Protein AF-F6H8H5-F1 (afdb_monomer_lite)

Organism: Vitis vinifera (NCBI:txid29760)

InterPro domains:
  IPR023753 FAD/NAD(P)-binding domain [PF07992] (7-95)
  IPR036188 FAD/NAD(P)-binding domain superfamily [G3DSA:3.50.50.60] (1-98)
  IPR036188 FAD/NAD(P)-binding domain superfamily [SSF51905] (6-89)
  IPR050097 Ferredoxin--NADP reductase type 2 [PTHR48105] (1-101)

Secondary structure (DSSP, 8-state):
-BTTBPTTGGGGG-SEES-STT-TT-EEHHHHHHHHHHHHHHTT-------EEEEE-SSSSEEEEESS-EEEES---------------TT-SSSSSS--------

Structure (mmCIF, N/CA/C/O backbone):
data_AF-F6H8H5-F1
#
_entry.id   AF-F6H8H5-F1
#
loop_
_atom_site.group_PDB
_atom_site.id
_atom_site.type_symbol
_atom_site.label_atom_id
_atom_site.label_alt_id
_atom_site.label_comp_id
_atom_site.label_asym_id
_atom_site.label_entity_id
_atom_site.label_seq_id
_atom_site.pdbx_PDB_ins_code
_atom_site.Cartn_x
_atom_site.Cartn_y
_atom_site.Cartn_z
_atom_site.occupancy
_atom_site.B_iso_or_equiv
_atom_site.auth_seq_id
_atom_site.auth_comp_id
_atom_site.auth_asym_id
_atom_site.auth_atom_id
_atom_site.pdbx_PDB_model_num
ATOM 1 N N . MET A 1 1 ? 7.122 9.313 5.082 1.00 57.31 1 MET A N 1
ATOM 2 C CA . MET A 1 1 ? 7.345 8.049 4.344 1.00 57.31 1 MET A CA 1
ATOM 3 C C . MET A 1 1 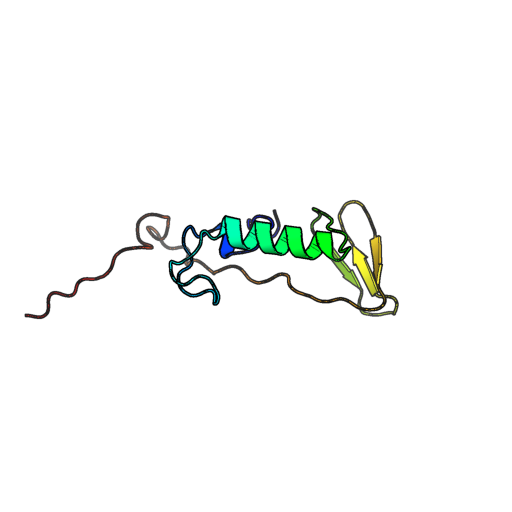? 7.093 6.916 5.320 1.00 57.31 1 MET A C 1
ATOM 5 O O . MET A 1 1 ? 7.453 7.075 6.480 1.00 57.31 1 MET A O 1
ATOM 9 N N . ALA A 1 2 ? 6.454 5.828 4.898 1.00 63.97 2 ALA A N 1
ATOM 10 C CA . ALA A 1 2 ? 6.252 4.667 5.764 1.00 63.97 2 ALA A CA 1
ATOM 11 C C . ALA A 1 2 ? 7.415 3.694 5.535 1.00 63.97 2 ALA A C 1
ATOM 13 O O . ALA A 1 2 ? 7.623 3.259 4.405 1.00 63.97 2 ALA A O 1
ATOM 14 N N . ASN A 1 3 ? 8.192 3.391 6.580 1.00 70.69 3 ASN A N 1
ATOM 15 C CA . ASN A 1 3 ? 9.402 2.558 6.493 1.00 70.69 3 ASN A CA 1
ATOM 16 C C . ASN A 1 3 ? 10.397 3.010 5.399 1.00 70.69 3 ASN A C 1
ATOM 18 O O . ASN A 1 3 ? 10.926 2.174 4.672 1.00 70.69 3 ASN A O 1
ATOM 22 N N . ASP A 1 4 ? 10.595 4.324 5.238 1.00 76.06 4 ASP A N 1
ATOM 23 C CA . ASP A 1 4 ? 11.467 4.930 4.210 1.00 76.06 4 ASP A CA 1
ATOM 24 C C . ASP A 1 4 ? 11.103 4.592 2.748 1.00 76.06 4 ASP A C 1
ATOM 26 O O . ASP A 1 4 ? 11.880 4.841 1.828 1.00 76.06 4 ASP A O 1
ATOM 30 N N . ILE A 1 5 ? 9.892 4.075 2.509 1.00 80.31 5 ILE A N 1
ATOM 31 C CA . ILE A 1 5 ? 9.338 3.826 1.175 1.00 80.31 5 ILE A CA 1
ATOM 32 C C . ILE A 1 5 ? 8.398 4.977 0.791 1.00 80.31 5 ILE A C 1
ATOM 34 O O . ILE A 1 5 ? 7.593 5.462 1.600 1.00 80.31 5 ILE A O 1
ATOM 38 N N . ALA A 1 6 ? 8.521 5.444 -0.453 1.00 84.62 6 ALA A N 1
ATOM 39 C CA . ALA A 1 6 ? 7.645 6.468 -1.007 1.00 84.62 6 ALA A CA 1
ATOM 40 C C . ALA A 1 6 ? 6.243 5.891 -1.302 1.00 84.62 6 ALA A C 1
ATOM 42 O O . ALA A 1 6 ? 6.096 4.682 -1.510 1.00 84.62 6 ALA A O 1
ATOM 43 N N . PRO A 1 7 ? 5.189 6.727 -1.341 1.00 84.75 7 PRO A N 1
ATOM 44 C CA . PRO A 1 7 ? 3.894 6.302 -1.867 1.00 84.75 7 PRO A CA 1
ATOM 45 C C . PRO A 1 7 ? 4.066 5.675 -3.260 1.00 84.75 7 PRO A C 1
ATOM 47 O O . PRO A 1 7 ? 4.718 6.264 -4.114 1.00 84.75 7 PRO A O 1
ATOM 50 N N . GLY A 1 8 ? 3.515 4.477 -3.466 1.00 88.12 8 GLY A N 1
ATOM 51 C CA . GLY A 1 8 ? 3.794 3.642 -4.647 1.00 88.12 8 GLY A CA 1
ATOM 52 C C . GLY A 1 8 ? 4.494 2.317 -4.322 1.00 88.12 8 GLY A C 1
ATOM 53 O O . GLY A 1 8 ? 4.486 1.397 -5.136 1.00 88.12 8 GLY A O 1
ATOM 54 N N . GLY A 1 9 ? 5.021 2.168 -3.103 1.00 91.06 9 GLY A N 1
ATOM 55 C CA . GLY A 1 9 ? 5.583 0.904 -2.624 1.00 91.06 9 GLY A CA 1
ATOM 56 C C . GLY A 1 9 ? 6.996 0.645 -3.148 1.00 91.06 9 GLY A C 1
ATOM 57 O O . GLY A 1 9 ? 7.663 1.543 -3.643 1.00 91.06 9 GLY A O 1
ATOM 58 N N . GLN A 1 10 ? 7.485 -0.593 -3.037 1.00 90.81 10 GLN A N 1
ATOM 59 C CA . GLN A 1 10 ? 8.876 -0.917 -3.393 1.00 90.81 10 GLN A CA 1
ATOM 60 C C . GLN A 1 10 ? 9.239 -0.627 -4.858 1.00 90.81 10 GLN A C 1
ATOM 62 O O . GLN A 1 10 ? 10.417 -0.420 -5.149 1.00 90.81 10 GLN A O 1
ATOM 67 N N . LEU A 1 11 ? 8.259 -0.571 -5.769 1.00 90.19 11 LEU A N 1
ATOM 68 C CA . LEU A 1 11 ? 8.493 -0.205 -7.168 1.00 90.19 11 LEU A CA 1
ATOM 69 C C . LEU A 1 11 ? 9.121 1.188 -7.311 1.00 90.19 11 LEU A C 1
ATOM 71 O O . LEU A 1 11 ? 9.882 1.405 -8.242 1.00 90.19 11 LEU A O 1
ATOM 75 N N . THR A 1 12 ? 8.937 2.095 -6.346 1.00 87.69 12 THR A N 1
ATOM 76 C CA . THR A 1 12 ? 9.591 3.417 -6.363 1.00 87.69 12 THR A CA 1
ATOM 77 C C . THR A 1 12 ? 11.117 3.337 -6.224 1.00 87.69 12 THR A C 1
ATOM 79 O O . THR A 1 12 ? 11.797 4.353 -6.322 1.00 87.69 12 THR A O 1
ATOM 82 N N . THR A 1 13 ? 11.666 2.161 -5.897 1.00 85.75 13 THR A N 1
ATOM 83 C CA . THR A 1 13 ? 13.105 1.946 -5.669 1.00 85.75 13 THR A CA 1
ATOM 84 C C . THR A 1 13 ? 13.825 1.314 -6.863 1.00 85.75 13 THR A C 1
ATOM 86 O O . THR A 1 13 ? 15.042 1.135 -6.806 1.00 85.75 13 THR A O 1
ATOM 89 N N . THR A 1 14 ? 13.097 0.996 -7.938 1.00 86.62 14 THR A N 1
ATOM 90 C CA . THR A 1 14 ? 13.647 0.499 -9.206 1.00 86.62 14 THR A CA 1
ATOM 91 C C . THR A 1 14 ? 13.236 1.411 -10.361 1.00 86.62 14 THR A C 1
ATOM 93 O O . THR A 1 14 ? 12.313 2.211 -10.232 1.00 86.62 14 THR A O 1
ATOM 96 N N . SER A 1 15 ? 13.966 1.337 -11.472 1.00 87.75 15 SER A N 1
ATOM 97 C CA . SER A 1 15 ? 13.708 2.164 -12.656 1.00 87.75 15 SER A CA 1
ATOM 98 C C . SER A 1 15 ? 12.851 1.408 -13.662 1.00 87.75 15 SER A C 1
ATOM 100 O O . SER A 1 15 ? 11.735 1.837 -13.941 1.00 87.75 15 SER A O 1
ATOM 102 N N . ASP A 1 16 ? 13.314 0.243 -14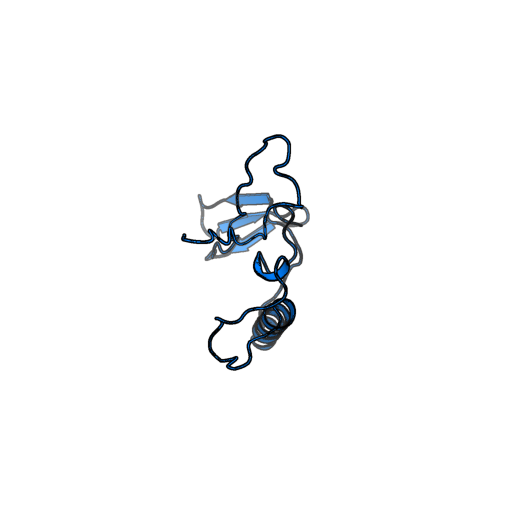.113 1.00 92.12 16 ASP A N 1
ATOM 103 C CA . ASP A 1 16 ? 12.718 -0.489 -15.234 1.00 92.12 16 ASP A CA 1
ATOM 104 C C . ASP A 1 16 ? 12.106 -1.815 -14.772 1.00 92.12 16 ASP A C 1
ATOM 106 O O . ASP A 1 16 ? 12.678 -2.527 -13.935 1.00 92.12 16 ASP A O 1
ATOM 110 N N . VAL A 1 17 ? 10.925 -2.130 -15.307 1.00 94.25 17 VAL A N 1
ATOM 111 C CA . VAL A 1 17 ? 10.177 -3.360 -15.031 1.00 94.25 17 VAL A CA 1
ATOM 112 C C . VAL A 1 17 ? 9.901 -4.083 -16.343 1.00 94.25 17 VAL A C 1
ATOM 114 O O . VAL A 1 17 ? 9.133 -3.611 -17.174 1.00 94.25 17 VAL A O 1
ATOM 117 N N . GLU A 1 18 ? 10.489 -5.267 -16.489 1.00 95.12 18 GLU A N 1
ATOM 118 C CA . GLU A 1 18 ? 10.416 -6.091 -17.710 1.00 95.12 18 GLU A CA 1
ATOM 119 C C . GLU A 1 18 ? 9.382 -7.224 -17.616 1.00 95.12 18 GLU A C 1
ATOM 121 O O . GLU A 1 18 ? 9.150 -7.968 -18.563 1.00 95.12 18 GLU A O 1
ATOM 126 N N . ASN A 1 19 ? 8.791 -7.421 -16.435 1.00 94.31 19 ASN A N 1
ATOM 127 C CA . ASN A 1 19 ? 7.975 -8.596 -16.122 1.00 94.31 19 ASN A CA 1
ATOM 128 C C . ASN A 1 19 ? 6.567 -8.256 -15.613 1.00 94.31 19 ASN A C 1
ATOM 130 O O . ASN A 1 19 ? 5.888 -9.130 -15.071 1.00 94.31 19 ASN A O 1
ATOM 134 N N . PHE A 1 20 ? 6.112 -7.013 -15.793 1.00 95.19 20 PHE A N 1
ATOM 135 C CA . PHE A 1 20 ? 4.717 -6.657 -15.555 1.00 95.19 20 PHE A CA 1
ATOM 136 C C . PHE A 1 20 ? 3.906 -6.914 -16.838 1.00 95.19 20 PHE A C 1
ATOM 138 O O . PHE A 1 20 ? 4.181 -6.295 -17.868 1.00 95.19 20 PHE A O 1
ATOM 145 N N . PRO A 1 21 ? 2.920 -7.830 -16.824 1.00 95.31 21 PRO A N 1
ATOM 146 C CA . PRO A 1 21 ? 2.199 -8.215 -18.034 1.00 95.31 21 PRO A CA 1
ATOM 147 C C . PRO A 1 21 ? 1.429 -7.032 -18.639 1.00 95.31 21 PRO A C 1
ATOM 149 O O . PRO A 1 21 ? 0.843 -6.227 -17.920 1.00 95.31 21 PRO A O 1
ATOM 152 N N . GLY A 1 22 ? 1.403 -6.956 -19.973 1.00 95.56 22 GLY A N 1
ATOM 153 C CA . GLY A 1 22 ? 0.783 -5.852 -20.721 1.00 95.56 22 GLY A CA 1
ATOM 154 C C . GLY A 1 22 ? 1.771 -4.809 -21.258 1.00 95.56 22 GLY A C 1
ATOM 155 O O . GLY A 1 22 ? 1.362 -3.950 -22.034 1.00 95.56 22 GLY A O 1
ATOM 156 N N . PHE A 1 23 ? 3.057 -4.924 -20.910 1.00 95.81 23 PHE A N 1
ATOM 157 C CA . PHE A 1 23 ? 4.137 -4.049 -21.377 1.00 95.81 23 PHE A CA 1
ATOM 158 C C . PHE A 1 23 ? 5.237 -4.880 -22.058 1.00 95.81 23 PHE A C 1
ATOM 160 O O . PHE A 1 23 ? 6.196 -5.274 -21.399 1.00 95.81 23 PHE A O 1
ATOM 167 N N . PRO A 1 24 ? 5.084 -5.224 -23.353 1.00 93.88 24 PRO A N 1
ATOM 168 C CA . PRO A 1 24 ? 6.015 -6.116 -24.053 1.00 93.88 24 PRO A CA 1
ATOM 169 C C . PRO A 1 24 ? 7.431 -5.542 -24.198 1.00 93.88 24 PRO A C 1
ATOM 171 O O . PRO A 1 24 ? 8.379 -6.316 -24.257 1.00 93.88 24 PRO A O 1
ATOM 174 N N . ASP A 1 25 ? 7.565 -4.214 -24.216 1.00 95.88 25 ASP A N 1
ATOM 175 C CA . ASP A 1 25 ? 8.848 -3.501 -24.295 1.00 95.88 25 ASP A CA 1
ATOM 176 C C . ASP A 1 25 ? 9.367 -3.064 -22.909 1.00 95.88 25 ASP A C 1
ATOM 178 O O . ASP A 1 25 ? 10.228 -2.189 -22.813 1.00 95.88 25 ASP A O 1
ATOM 182 N N . GLY A 1 26 ? 8.797 -3.619 -21.833 1.00 94.56 26 GLY A N 1
ATOM 183 C CA . GLY A 1 26 ? 9.013 -3.142 -20.471 1.00 94.56 26 GLY A CA 1
ATOM 184 C C . GLY A 1 26 ? 8.302 -1.813 -20.188 1.00 94.56 26 GLY A C 1
ATOM 185 O O . GLY A 1 26 ? 7.643 -1.217 -21.046 1.00 94.56 26 GLY A O 1
ATOM 186 N N . ILE A 1 27 ? 8.371 -1.360 -18.938 1.00 96.50 27 ILE A N 1
ATOM 187 C CA . ILE A 1 27 ? 7.780 -0.087 -18.502 1.00 96.50 27 ILE A CA 1
ATOM 188 C C . ILE A 1 27 ? 8.552 0.499 -17.317 1.00 96.50 27 ILE A C 1
ATOM 190 O O . ILE A 1 27 ? 9.101 -0.222 -16.481 1.00 96.50 27 ILE A O 1
ATOM 194 N N . ASN A 1 28 ? 8.563 1.830 -17.215 1.00 95.81 28 ASN A N 1
ATOM 195 C CA . ASN A 1 28 ? 9.119 2.508 -16.056 1.00 95.81 28 ASN A CA 1
ATOM 196 C C . ASN A 1 28 ? 8.271 2.259 -14.795 1.00 95.81 28 ASN A C 1
ATOM 198 O O . ASN A 1 28 ? 7.042 2.343 -14.804 1.00 95.81 28 ASN A O 1
ATOM 202 N N . SER A 1 29 ? 8.938 2.028 -13.671 1.00 94.19 29 SER A N 1
ATOM 203 C CA . SER A 1 29 ? 8.290 1.710 -12.395 1.00 94.19 29 SER A CA 1
ATOM 204 C C . SER A 1 29 ? 7.369 2.825 -11.899 1.00 94.19 29 SER A C 1
ATOM 206 O O . SER A 1 29 ? 6.280 2.542 -11.398 1.00 94.19 29 SER A O 1
ATOM 208 N N . ASN A 1 30 ? 7.769 4.090 -12.073 1.00 93.62 30 ASN A N 1
ATOM 209 C CA . ASN A 1 30 ? 6.937 5.232 -11.687 1.00 93.62 30 ASN A CA 1
ATOM 210 C C . ASN A 1 30 ? 5.685 5.327 -12.563 1.00 93.62 30 ASN A C 1
ATOM 212 O O . ASN A 1 30 ? 4.615 5.657 -12.065 1.00 93.62 30 ASN A O 1
ATOM 216 N N . GLU A 1 31 ? 5.785 4.953 -13.839 1.00 95.56 31 GLU A N 1
ATOM 217 C CA . GLU A 1 31 ? 4.640 4.964 -14.745 1.00 95.56 31 GLU A CA 1
ATOM 218 C C . GLU A 1 31 ? 3.586 3.919 -14.352 1.00 95.56 31 GLU A C 1
ATOM 220 O O . GLU A 1 31 ? 2.390 4.215 -14.381 1.00 95.56 31 GLU A O 1
ATOM 225 N N . ILE A 1 32 ? 4.004 2.723 -13.916 1.00 95.81 32 ILE A N 1
ATOM 226 C CA . ILE A 1 32 ? 3.073 1.734 -13.345 1.00 95.81 32 ILE A CA 1
ATOM 227 C C . ILE A 1 32 ? 2.346 2.336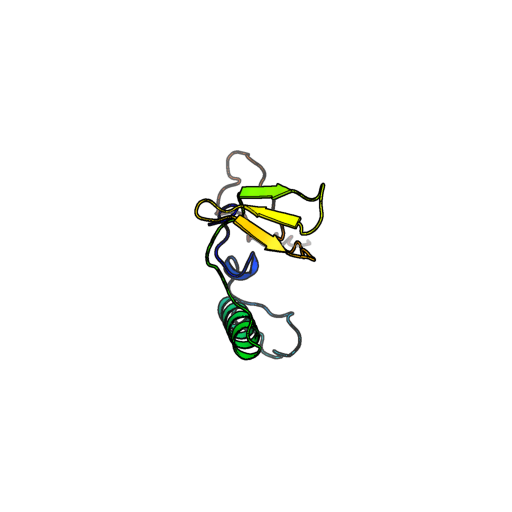 -12.133 1.00 95.81 32 ILE A C 1
ATOM 229 O O . ILE A 1 32 ? 1.119 2.260 -12.048 1.00 95.81 32 ILE A O 1
ATOM 233 N N . ILE A 1 33 ? 3.088 2.954 -11.208 1.00 95.31 33 ILE A N 1
ATOM 234 C CA . ILE A 1 33 ? 2.531 3.541 -9.979 1.00 95.31 33 ILE A CA 1
ATOM 235 C C . ILE A 1 33 ? 1.510 4.636 -10.307 1.00 95.31 33 ILE A C 1
ATOM 237 O O . ILE A 1 33 ? 0.408 4.637 -9.748 1.00 95.31 33 ILE A O 1
ATOM 241 N N . ASP A 1 34 ? 1.850 5.535 -11.228 1.00 95.62 34 ASP A N 1
ATOM 242 C CA . ASP A 1 34 ? 0.980 6.634 -11.640 1.00 95.62 34 ASP A CA 1
ATOM 243 C C . ASP A 1 34 ? -0.298 6.119 -12.309 1.00 95.62 34 ASP A C 1
ATOM 245 O O . ASP A 1 34 ? -1.395 6.588 -11.985 1.00 95.62 34 ASP A O 1
ATOM 249 N N . ARG A 1 35 ? -0.187 5.097 -13.171 1.00 97.06 35 ARG A N 1
ATOM 250 C CA . ARG A 1 35 ? -1.342 4.439 -13.805 1.00 97.06 35 ARG A CA 1
ATOM 251 C C . ARG A 1 35 ? -2.263 3.796 -12.764 1.00 97.06 35 ARG A C 1
ATOM 253 O O . ARG A 1 35 ? -3.466 4.050 -12.796 1.00 97.06 35 ARG A O 1
ATOM 260 N N . CYS A 1 36 ? -1.721 3.049 -11.798 1.00 96.88 36 CYS A N 1
ATOM 261 C CA . CYS A 1 36 ? -2.514 2.441 -10.721 1.00 96.88 36 CYS A CA 1
ATOM 262 C C . CYS A 1 36 ? -3.204 3.491 -9.834 1.00 96.88 36 CYS A C 1
ATOM 264 O O . CYS A 1 36 ? -4.371 3.330 -9.456 1.00 96.88 36 CYS A O 1
ATOM 266 N N . ARG A 1 37 ? -2.507 4.588 -9.509 1.00 96.69 37 ARG A N 1
ATOM 267 C CA . ARG A 1 37 ? -3.084 5.694 -8.732 1.00 96.69 37 ARG A CA 1
ATOM 268 C C . ARG A 1 37 ? -4.226 6.361 -9.498 1.00 96.69 37 ARG A C 1
ATOM 270 O O . ARG A 1 37 ? -5.293 6.576 -8.924 1.00 96.69 37 ARG A O 1
ATOM 277 N N . ALA A 1 38 ? -4.014 6.670 -10.776 1.00 97.75 38 ALA A N 1
ATOM 278 C CA . ALA A 1 38 ? -5.021 7.293 -11.629 1.00 97.75 38 ALA A CA 1
ATOM 279 C C . ALA A 1 38 ? -6.254 6.396 -11.808 1.00 97.75 38 ALA A C 1
ATOM 281 O O . ALA A 1 38 ? -7.382 6.881 -11.723 1.00 97.75 38 ALA A O 1
ATOM 282 N N . GLU A 1 39 ? -6.058 5.090 -11.996 1.00 98.25 39 GLU A N 1
ATOM 283 C CA . GLU A 1 39 ? -7.149 4.119 -12.087 1.00 98.25 39 GLU A CA 1
ATOM 284 C C . GLU A 1 39 ? -7.973 4.059 -10.793 1.00 98.25 39 GLU A C 1
ATOM 286 O O . GLU A 1 39 ? -9.201 4.136 -10.838 1.00 98.25 39 GLU A O 1
ATOM 291 N N . SER A 1 40 ? -7.310 4.020 -9.635 1.00 97.88 40 SER A N 1
ATOM 292 C CA . SER A 1 40 ? -7.989 4.003 -8.330 1.00 97.88 40 SER A CA 1
ATOM 293 C C . SER A 1 40 ? -8.867 5.246 -8.136 1.00 97.88 40 SER A C 1
ATOM 295 O O . SER A 1 40 ? -10.032 5.139 -7.745 1.00 97.88 40 SER A O 1
ATOM 297 N N . LEU A 1 41 ? -8.331 6.428 -8.467 1.00 97.81 41 LEU A N 1
ATOM 298 C CA . LEU A 1 41 ? -9.065 7.696 -8.411 1.00 97.81 41 LEU A CA 1
ATOM 299 C C . LEU A 1 41 ? -10.244 7.720 -9.393 1.00 97.81 41 LEU A C 1
ATOM 301 O O . LEU A 1 41 ? -11.328 8.181 -9.039 1.00 97.81 41 LEU A O 1
ATOM 305 N N . ARG A 1 42 ? -10.065 7.186 -10.609 1.00 98.25 42 ARG A N 1
ATOM 306 C CA . ARG A 1 42 ? -11.119 7.111 -11.634 1.00 98.25 42 ARG A CA 1
ATOM 307 C C . ARG A 1 42 ? -12.342 6.325 -11.158 1.00 98.25 42 ARG A C 1
ATOM 309 O O . ARG A 1 42 ? -13.457 6.672 -11.539 1.00 98.25 42 ARG A O 1
ATOM 316 N N . PHE A 1 43 ? -12.147 5.298 -10.335 1.00 98.31 43 PHE A N 1
ATOM 317 C CA . 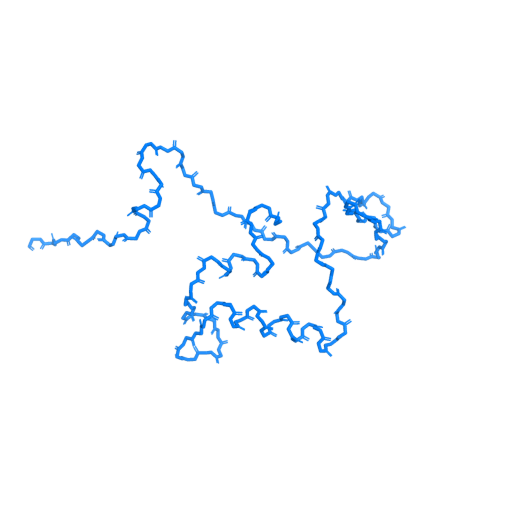PHE A 1 43 ? -13.234 4.502 -9.756 1.00 98.31 43 PHE A CA 1
ATOM 318 C C . PHE A 1 43 ? -13.732 5.020 -8.397 1.00 98.31 43 PHE A C 1
ATOM 320 O O . PHE A 1 43 ? -14.520 4.346 -7.738 1.00 98.31 43 PHE A O 1
ATOM 327 N N . GLY A 1 44 ? -13.322 6.225 -7.990 1.00 97.38 44 GLY A N 1
ATOM 328 C CA . GLY A 1 44 ? -13.842 6.896 -6.796 1.00 97.38 44 GLY A CA 1
ATOM 329 C C . GLY A 1 44 ? -13.128 6.534 -5.494 1.00 97.38 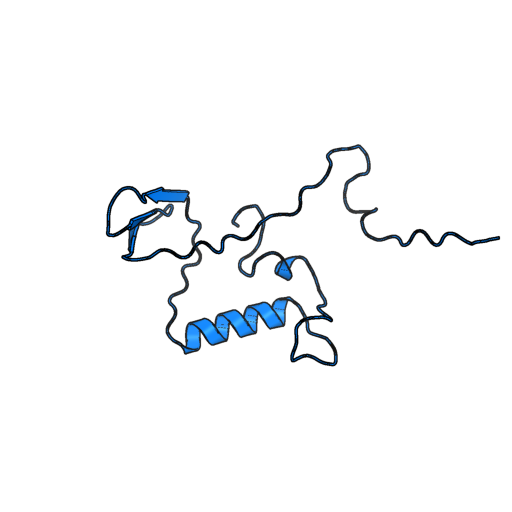44 GLY A C 1
ATOM 330 O O . GLY A 1 44 ? -13.660 6.805 -4.423 1.00 97.38 44 GLY A O 1
ATOM 331 N N . THR A 1 45 ? -11.933 5.939 -5.557 1.00 97.94 45 THR A N 1
ATOM 332 C CA . THR A 1 45 ? -11.131 5.693 -4.349 1.00 97.94 45 THR A CA 1
ATOM 333 C C . THR A 1 45 ? -10.639 7.016 -3.767 1.00 97.94 45 THR A C 1
ATOM 335 O O . THR A 1 45 ? -9.964 7.784 -4.451 1.00 97.94 45 THR A O 1
ATOM 338 N N . GLU A 1 46 ? -10.897 7.260 -2.484 1.00 97.00 46 GLU A N 1
ATOM 339 C CA . GLU A 1 46 ? -10.279 8.364 -1.748 1.00 97.00 46 GLU A CA 1
ATOM 340 C C . GLU A 1 46 ? -8.881 7.963 -1.259 1.00 97.00 46 GLU A C 1
ATOM 342 O O . GLU A 1 46 ? -8.712 6.969 -0.551 1.00 97.00 46 GLU A O 1
ATOM 347 N N . ILE A 1 47 ? -7.860 8.740 -1.630 1.00 95.25 47 ILE A N 1
ATOM 348 C CA . ILE A 1 47 ? -6.468 8.462 -1.257 1.00 95.25 47 ILE A CA 1
ATOM 349 C C . ILE A 1 47 ? -5.984 9.508 -0.259 1.00 95.25 47 ILE A C 1
ATOM 351 O O . ILE A 1 47 ? -5.750 10.663 -0.615 1.00 95.25 47 ILE A O 1
ATOM 355 N N . PHE A 1 48 ? -5.748 9.077 0.977 1.00 93.44 48 PHE A N 1
ATOM 356 C CA . PHE A 1 48 ? -5.126 9.902 2.008 1.00 93.44 48 PHE A CA 1
ATOM 357 C C . PHE A 1 48 ? -3.617 9.670 2.031 1.00 93.44 48 PHE A C 1
ATOM 359 O O . PHE A 1 48 ? -3.154 8.552 2.256 1.00 93.44 48 PHE A O 1
ATOM 366 N N . THR A 1 49 ? -2.837 10.731 1.827 1.00 92.12 49 THR A N 1
ATOM 367 C CA . THR A 1 49 ? -1.372 10.689 1.959 1.00 92.12 49 THR A CA 1
ATOM 368 C C . THR A 1 49 ? -0.985 10.803 3.436 1.00 92.12 49 THR A C 1
ATOM 370 O O . THR A 1 49 ? -0.404 11.792 3.874 1.00 92.12 49 THR A O 1
ATOM 373 N N . GLU A 1 50 ? -1.353 9.792 4.218 1.00 91.75 50 GLU A N 1
ATOM 374 C CA . GLU A 1 50 ? -1.133 9.708 5.664 1.00 91.75 50 GLU A CA 1
ATOM 375 C C . GLU A 1 50 ? -0.534 8.340 6.021 1.00 91.75 50 GLU A C 1
ATOM 377 O O . GLU A 1 50 ? -0.666 7.372 5.272 1.00 91.75 50 GLU A O 1
ATOM 382 N N . THR A 1 51 ? 0.143 8.248 7.166 1.00 93.56 51 THR A N 1
ATOM 383 C CA . THR A 1 51 ? 0.653 6.971 7.687 1.00 93.56 51 THR A CA 1
ATOM 384 C C . THR A 1 51 ? -0.250 6.492 8.818 1.00 93.56 51 THR A C 1
ATOM 386 O O . THR A 1 51 ? -0.551 7.250 9.738 1.00 93.56 51 THR A O 1
ATOM 389 N N . ILE A 1 52 ? -0.689 5.234 8.748 1.00 95.25 52 ILE A N 1
ATOM 390 C CA . ILE A 1 52 ? -1.428 4.595 9.840 1.00 95.25 52 ILE A CA 1
ATOM 391 C C . ILE A 1 52 ? -0.454 4.285 10.978 1.00 95.25 52 ILE A C 1
ATOM 393 O O . ILE A 1 52 ? 0.559 3.621 10.758 1.00 95.25 52 ILE A O 1
ATOM 397 N N . THR A 1 53 ? -0.772 4.728 12.192 1.00 95.56 53 THR A N 1
ATOM 398 C CA . THR A 1 53 ? 0.056 4.506 13.390 1.00 95.56 53 THR A CA 1
ATOM 399 C C . THR A 1 53 ? -0.459 3.370 14.261 1.00 95.56 53 THR A C 1
ATOM 401 O O . THR A 1 53 ? 0.325 2.700 14.935 1.00 95.56 53 THR A O 1
ATOM 404 N N . ARG A 1 54 ? -1.775 3.125 14.255 1.00 96.12 54 ARG A N 1
ATOM 405 C CA . ARG A 1 54 ? -2.408 2.071 15.057 1.00 96.12 54 ARG A CA 1
ATOM 406 C C . ARG A 1 54 ? -3.705 1.583 14.420 1.00 96.12 54 ARG A C 1
ATOM 408 O O . ARG A 1 54 ? -4.389 2.332 13.729 1.00 96.12 54 ARG A O 1
ATOM 415 N N . VAL A 1 55 ? -4.070 0.341 14.721 1.00 97.00 55 VAL A N 1
ATOM 416 C CA . VAL A 1 55 ? -5.377 -0.251 14.406 1.00 97.00 55 VAL A CA 1
ATOM 417 C C . VAL A 1 55 ? -5.975 -0.911 15.647 1.00 97.00 55 VAL A C 1
ATOM 419 O O . VAL A 1 55 ? -5.242 -1.377 16.520 1.00 97.00 55 VAL A O 1
ATOM 422 N N . ASP A 1 56 ? -7.300 -0.927 15.736 1.00 97.56 56 ASP A N 1
ATOM 423 C CA . ASP A 1 56 ? -8.068 -1.671 16.734 1.00 97.56 56 ASP A CA 1
ATOM 424 C C . ASP A 1 56 ? -9.075 -2.575 16.013 1.00 97.56 56 ASP A C 1
ATOM 426 O O . ASP A 1 56 ? -10.038 -2.097 15.407 1.00 97.56 56 ASP A O 1
ATOM 430 N N . PHE A 1 57 ? -8.813 -3.884 16.074 1.00 97.69 57 PHE A N 1
ATOM 431 C CA . PHE A 1 57 ? -9.642 -4.939 15.484 1.00 97.69 57 PHE A CA 1
ATOM 432 C C . PHE A 1 57 ? -10.491 -5.692 16.516 1.00 97.69 57 PHE A C 1
ATOM 434 O O . PHE A 1 57 ? -11.098 -6.709 16.190 1.00 97.69 57 PHE A O 1
ATOM 441 N N . SER A 1 58 ? -10.530 -5.221 17.766 1.00 97.31 58 SER A N 1
ATOM 442 C CA . SER A 1 58 ? -11.268 -5.889 18.848 1.00 97.31 58 SER A CA 1
ATOM 443 C C . SER A 1 58 ? -12.786 -5.692 18.769 1.00 97.31 58 SER A C 1
ATOM 445 O O . SER A 1 58 ? -13.537 -6.423 19.411 1.00 97.31 58 SER A O 1
ATOM 447 N N . SER A 1 59 ? -13.245 -4.708 17.993 1.00 92.81 59 SER A N 1
ATOM 448 C CA . SER A 1 59 ? -14.656 -4.351 17.836 1.00 92.81 59 SER A CA 1
ATOM 449 C C . SER A 1 59 ? -14.967 -3.940 16.397 1.00 92.81 59 SER A C 1
ATOM 451 O O . SER A 1 59 ? -14.062 -3.583 15.644 1.00 92.81 59 SER A O 1
ATOM 453 N N . THR A 1 60 ? -16.248 -3.999 16.021 1.00 94.94 60 THR A N 1
ATOM 454 C CA . THR A 1 60 ? -16.749 -3.531 14.722 1.00 94.94 60 THR A CA 1
ATOM 455 C C . THR A 1 60 ? -17.713 -2.347 14.916 1.00 94.94 60 THR A C 1
ATOM 457 O O . THR A 1 60 ? -18.532 -2.392 15.839 1.00 94.94 60 THR A O 1
ATOM 460 N N . PRO A 1 61 ? -17.612 -1.274 14.100 1.00 96.81 61 PRO A N 1
ATOM 461 C CA . PRO A 1 61 ? -16.629 -1.068 13.029 1.00 96.81 61 PRO A CA 1
ATOM 462 C C . PRO A 1 61 ? -15.196 -0.914 13.567 1.00 96.81 61 PRO A C 1
ATOM 464 O O . PRO A 1 61 ? -14.974 -0.381 14.658 1.00 96.81 61 PRO A O 1
ATOM 467 N N . PHE A 1 62 ? -14.227 -1.400 12.792 1.00 98.25 62 PHE A N 1
ATOM 468 C CA . PHE A 1 62 ? -12.807 -1.325 13.120 1.00 98.25 62 PHE A CA 1
ATOM 469 C C . PHE A 1 62 ? -12.341 0.125 13.182 1.00 98.25 62 PHE A C 1
ATOM 471 O O . PHE A 1 62 ? -12.835 0.978 12.440 1.00 98.25 62 PHE A O 1
ATOM 478 N N . LYS A 1 63 ? -11.348 0.402 14.032 1.00 98.31 63 LYS A N 1
ATOM 479 C CA . LYS A 1 63 ? -10.782 1.750 14.173 1.00 98.31 63 LYS A CA 1
ATOM 480 C C . LYS A 1 63 ? -9.360 1.782 13.641 1.00 98.31 63 LYS A C 1
ATOM 482 O O . LYS A 1 63 ? -8.507 1.012 14.081 1.00 98.31 63 LYS A O 1
ATOM 487 N N . VAL A 1 64 ? -9.096 2.705 12.729 1.00 97.81 64 VAL A N 1
ATOM 488 C CA . VAL A 1 64 ? -7.785 2.931 12.118 1.00 97.81 64 VAL A CA 1
ATOM 489 C C . VAL A 1 64 ? -7.331 4.341 12.475 1.00 97.81 64 VAL A C 1
ATOM 491 O O . VAL A 1 64 ? -8.078 5.298 12.297 1.00 97.81 64 VAL A O 1
ATOM 494 N N . PHE A 1 65 ? -6.123 4.478 13.009 1.00 97.25 65 PHE A N 1
ATOM 495 C CA . PHE A 1 65 ? -5.618 5.735 13.556 1.00 97.25 65 PHE A CA 1
ATOM 496 C C . PHE A 1 65 ? -4.462 6.260 12.705 1.00 97.25 65 PHE A C 1
ATOM 498 O O . PHE A 1 65 ? -3.536 5.512 12.381 1.00 97.25 65 PHE A O 1
ATOM 505 N N . THR A 1 66 ? -4.506 7.549 12.380 1.00 95.69 66 THR A N 1
ATOM 506 C CA . THR A 1 66 ? -3.374 8.324 11.854 1.00 95.69 66 THR A CA 1
ATOM 507 C C . THR A 1 66 ? -2.969 9.378 12.882 1.00 95.69 66 THR A C 1
ATOM 509 O O . THR A 1 66 ? -3.582 9.484 13.946 1.00 95.69 66 THR A O 1
ATOM 512 N N . ASP A 1 67 ? -1.944 10.172 12.579 1.00 93.38 67 ASP A N 1
ATOM 513 C CA . ASP A 1 67 ? -1.542 11.289 13.442 1.00 93.38 67 ASP A CA 1
ATOM 514 C C . ASP A 1 67 ? -2.619 12.381 13.548 1.00 93.38 67 ASP A C 1
ATOM 516 O O . ASP A 1 67 ? -2.661 13.119 14.531 1.00 93.38 67 ASP A O 1
ATOM 520 N N . SER A 1 68 ? -3.493 12.498 12.544 1.00 93.56 68 SER A N 1
ATOM 521 C CA . SER A 1 68 ? -4.465 13.590 12.431 1.00 93.56 68 SER A CA 1
ATOM 522 C C . SER A 1 68 ? -5.913 13.163 12.670 1.00 93.56 68 SER A C 1
ATOM 524 O O . SER A 1 68 ? -6.737 14.013 13.012 1.00 93.56 68 SER A O 1
ATOM 526 N N . LYS A 1 69 ? -6.263 11.882 12.485 1.00 94.69 69 LYS A N 1
ATOM 527 C CA . LYS A 1 69 ? -7.660 11.427 12.566 1.00 94.69 69 LYS A CA 1
ATOM 528 C C . LYS A 1 69 ? -7.815 9.952 12.933 1.00 94.69 69 LYS A C 1
ATOM 530 O O . LYS A 1 69 ? -6.880 9.156 12.900 1.00 94.69 69 LYS A O 1
ATOM 535 N N . THR A 1 70 ? -9.053 9.590 13.263 1.00 96.69 70 THR A N 1
ATOM 536 C CA . THR A 1 70 ? -9.501 8.200 13.417 1.00 96.69 70 THR A CA 1
ATOM 537 C C . THR A 1 70 ? -10.529 7.888 12.337 1.00 96.69 70 THR A C 1
ATOM 539 O O . THR A 1 70 ? -11.505 8.620 12.189 1.00 96.69 70 THR A O 1
ATOM 542 N N . ILE A 1 71 ? -10.313 6.804 11.598 1.00 96.88 71 ILE A N 1
ATOM 543 C CA . ILE A 1 71 ? -11.222 6.278 10.581 1.00 96.88 71 ILE A CA 1
ATOM 544 C C . ILE A 1 71 ? -11.958 5.070 11.165 1.00 96.88 71 ILE A C 1
ATOM 546 O O . ILE A 1 71 ? -11.338 4.207 11.789 1.00 96.88 71 ILE A O 1
ATOM 550 N N . LEU A 1 72 ? -13.274 5.015 10.957 1.00 97.94 72 LEU A N 1
ATOM 551 C CA . LEU A 1 72 ? -14.098 3.841 11.243 1.00 97.94 72 LEU A CA 1
ATOM 552 C C . LEU A 1 72 ? -14.353 3.085 9.939 1.00 97.94 72 LEU A C 1
ATOM 554 O O . LEU A 1 72 ? -14.699 3.712 8.939 1.00 97.94 72 LEU A O 1
ATOM 558 N N . ALA A 1 73 ? -14.182 1.765 9.947 1.00 97.12 73 ALA A N 1
ATOM 559 C CA . ALA A 1 73 ? -14.391 0.934 8.765 1.00 97.12 73 ALA A CA 1
ATOM 560 C C . ALA A 1 73 ? -15.009 -0.421 9.127 1.00 97.12 73 ALA A C 1
ATOM 562 O O . ALA A 1 73 ? -14.552 -1.090 10.052 1.00 97.12 73 ALA A O 1
ATOM 563 N N . ASP A 1 74 ? -16.009 -0.861 8.365 1.00 98.00 74 ASP A N 1
ATOM 564 C CA . ASP A 1 74 ? -16.623 -2.185 8.549 1.00 98.00 74 ASP A CA 1
ATOM 565 C C . ASP A 1 74 ? -15.677 -3.326 8.136 1.00 98.00 74 ASP A C 1
ATOM 567 O O . ASP A 1 74 ? -15.746 -4.432 8.669 1.00 98.00 74 ASP A O 1
ATOM 571 N N . ALA A 1 75 ? -14.755 -3.046 7.210 1.00 97.19 75 ALA A N 1
ATOM 572 C CA . ALA A 1 75 ? -13.718 -3.962 6.750 1.00 97.19 75 ALA A CA 1
ATOM 573 C C . ALA A 1 75 ? -12.389 -3.222 6.542 1.00 97.19 75 ALA A C 1
ATOM 575 O O . ALA A 1 75 ? -12.371 -2.048 6.173 1.00 97.19 75 ALA A O 1
ATOM 576 N N . VAL A 1 76 ? -11.265 -3.915 6.750 1.00 97.06 76 VAL A N 1
ATOM 577 C CA . VAL A 1 76 ? -9.913 -3.367 6.559 1.00 97.06 76 VAL A CA 1
ATOM 578 C C . VAL A 1 76 ? -9.080 -4.328 5.711 1.00 97.06 76 VAL A C 1
ATOM 580 O O . VAL A 1 76 ? -8.951 -5.503 6.046 1.00 97.06 76 VAL A O 1
ATOM 583 N N . ILE A 1 77 ? -8.484 -3.819 4.627 1.00 97.38 77 ILE A N 1
ATOM 584 C CA . ILE A 1 77 ? -7.533 -4.550 3.776 1.00 97.38 77 ILE A CA 1
ATOM 585 C C . ILE A 1 77 ? -6.117 -4.074 4.111 1.00 97.38 77 ILE A C 1
ATOM 587 O O . ILE A 1 77 ? -5.799 -2.895 3.960 1.00 97.38 77 ILE A O 1
ATOM 591 N N . VAL A 1 78 ? -5.252 -4.991 4.550 1.00 95.69 78 VAL A N 1
ATOM 592 C CA . VAL A 1 78 ? -3.854 -4.683 4.883 1.00 95.69 78 VAL A CA 1
ATOM 593 C C . VAL A 1 78 ? -2.960 -4.980 3.680 1.00 95.69 78 VAL A C 1
ATOM 595 O O . VAL A 1 78 ? -2.685 -6.135 3.372 1.00 95.69 78 VAL A O 1
ATOM 598 N N . ALA A 1 79 ? -2.483 -3.923 3.019 1.00 95.06 79 ALA A N 1
ATOM 599 C CA . ALA A 1 79 ? -1.587 -3.992 1.860 1.00 95.06 79 ALA A CA 1
ATOM 600 C C . ALA A 1 79 ? -0.296 -3.170 2.072 1.00 95.06 79 ALA A C 1
ATOM 602 O O . ALA A 1 79 ? 0.220 -2.544 1.152 1.00 95.06 79 ALA A O 1
ATOM 603 N N . THR A 1 80 ? 0.243 -3.154 3.297 1.00 94.06 80 THR A N 1
ATOM 604 C CA . THR A 1 80 ? 1.417 -2.340 3.692 1.00 94.06 80 THR A CA 1
ATOM 605 C C . THR A 1 80 ? 2.753 -2.828 3.119 1.00 94.06 80 THR A C 1
ATOM 607 O O . THR A 1 80 ? 3.791 -2.217 3.367 1.00 94.06 80 THR A O 1
ATOM 610 N N . GLY A 1 81 ? 2.745 -3.933 2.370 1.00 93.00 81 GLY A N 1
ATOM 611 C CA . GLY A 1 81 ? 3.937 -4.523 1.772 1.00 93.00 81 GLY A CA 1
ATOM 612 C C . GLY A 1 81 ? 4.964 -4.992 2.807 1.00 93.00 81 GLY A C 1
ATOM 613 O O . GLY A 1 81 ? 4.634 -5.356 3.935 1.00 93.00 81 GLY A O 1
ATOM 614 N N . ALA A 1 82 ? 6.229 -4.990 2.395 1.00 89.56 82 ALA A N 1
ATOM 615 C CA . ALA A 1 82 ? 7.392 -5.315 3.213 1.00 89.56 82 ALA A CA 1
ATOM 616 C C . ALA A 1 82 ? 8.566 -4.405 2.812 1.00 89.56 82 ALA A C 1
ATOM 618 O O . ALA A 1 82 ? 8.449 -3.626 1.866 1.00 89.56 82 ALA A O 1
ATOM 619 N N . VAL A 1 83 ? 9.715 -4.525 3.480 1.00 87.25 83 VAL A N 1
ATOM 620 C CA . VAL A 1 83 ? 10.978 -3.874 3.080 1.00 87.25 83 VAL A CA 1
ATOM 621 C C . VAL A 1 83 ? 12.096 -4.914 3.079 1.00 87.25 83 VAL A C 1
ATOM 623 O O . VAL A 1 83 ? 12.198 -5.722 4.005 1.00 87.25 83 VAL A O 1
ATOM 626 N N . ALA A 1 84 ? 12.927 -4.917 2.033 1.00 84.75 84 ALA A N 1
ATOM 627 C CA . ALA A 1 84 ? 14.052 -5.840 1.923 1.00 84.75 84 ALA A CA 1
ATOM 628 C C . ALA A 1 84 ? 15.081 -5.585 3.038 1.00 84.75 84 ALA A C 1
ATOM 630 O O . ALA A 1 84 ? 15.603 -4.478 3.186 1.00 84.75 84 ALA A O 1
ATOM 631 N N . LYS A 1 85 ? 15.396 -6.625 3.820 1.00 84.81 85 LYS A N 1
ATOM 632 C CA . LYS A 1 85 ? 16.400 -6.541 4.887 1.00 84.81 85 LYS A CA 1
ATOM 633 C C . LYS A 1 85 ? 17.803 -6.476 4.284 1.00 84.81 85 LYS A C 1
ATOM 635 O O . LYS A 1 85 ? 18.151 -7.286 3.430 1.00 84.81 85 LYS A O 1
ATOM 640 N N . ARG A 1 86 ? 18.622 -5.543 4.771 1.00 83.56 86 ARG A N 1
ATOM 641 C CA . ARG A 1 86 ? 20.051 -5.440 4.438 1.00 83.56 86 ARG A CA 1
ATOM 642 C C . ARG A 1 86 ? 20.896 -5.949 5.603 1.00 83.56 86 ARG A C 1
ATOM 644 O O . ARG A 1 86 ? 20.504 -5.805 6.758 1.00 83.56 86 ARG A O 1
ATOM 651 N N . LEU A 1 87 ? 22.053 -6.535 5.301 1.00 87.19 87 LEU A N 1
ATOM 652 C CA . LEU A 1 87 ? 23.004 -6.974 6.323 1.00 87.19 87 LEU A CA 1
ATOM 653 C C . LEU A 1 87 ? 23.932 -5.810 6.727 1.00 87.19 87 LEU A C 1
ATOM 655 O O . LEU A 1 87 ? 24.470 -5.137 5.842 1.00 87.19 87 LEU A O 1
ATOM 659 N N . PRO A 1 88 ? 24.156 -5.566 8.031 1.00 85.12 88 PRO A N 1
ATOM 660 C CA . PRO A 1 88 ? 24.997 -4.470 8.503 1.00 85.12 88 PRO A CA 1
ATOM 661 C C . PRO A 1 88 ? 26.456 -4.924 8.672 1.00 85.12 88 PRO A C 1
ATOM 663 O O . PRO A 1 88 ? 26.923 -5.124 9.790 1.00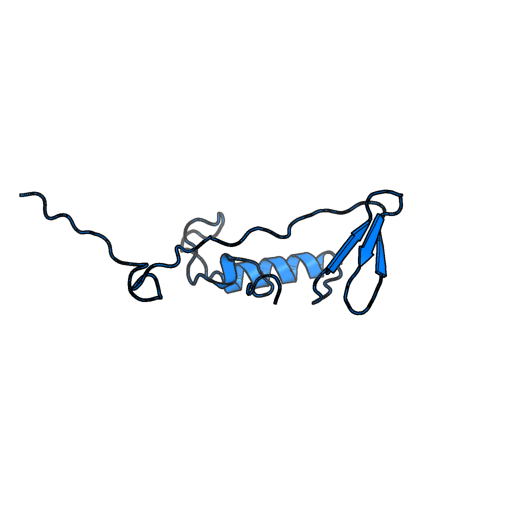 85.12 88 PRO A O 1
ATOM 666 N N . PHE A 1 89 ? 27.186 -5.111 7.570 1.00 86.12 89 PHE A N 1
ATOM 667 C CA . PHE A 1 89 ? 28.625 -5.403 7.602 1.00 86.12 89 PHE A CA 1
ATOM 668 C C . PHE A 1 89 ? 29.432 -4.305 6.885 1.00 86.12 89 PHE A C 1
ATOM 670 O O . PHE A 1 89 ? 28.912 -3.671 5.965 1.00 86.12 89 PHE A O 1
ATOM 677 N N . PRO A 1 90 ? 30.700 -4.055 7.267 1.00 85.25 90 PRO A N 1
ATOM 678 C CA . PRO A 1 90 ? 31.543 -3.077 6.581 1.00 85.25 90 PRO A CA 1
ATOM 679 C C . PRO A 1 90 ? 31.634 -3.361 5.074 1.00 85.25 90 PRO A C 1
ATOM 681 O O . PRO A 1 90 ? 32.019 -4.452 4.667 1.00 85.25 90 PRO A O 1
ATOM 684 N N . GLY A 1 91 ? 31.258 -2.386 4.244 1.00 80.06 91 GLY A N 1
ATOM 685 C CA . GLY A 1 91 ? 31.207 -2.536 2.783 1.00 80.06 91 GLY A CA 1
ATOM 686 C C . GLY A 1 91 ? 29.851 -2.976 2.213 1.00 80.06 91 GLY A C 1
ATOM 687 O O . GLY A 1 91 ? 29.697 -2.988 0.995 1.00 80.06 91 GLY A O 1
ATOM 688 N N . SER A 1 92 ? 28.841 -3.263 3.046 1.00 77.69 92 SER A N 1
ATOM 689 C CA . SER A 1 92 ? 27.485 -3.612 2.577 1.00 77.69 92 SER A CA 1
ATOM 690 C C . SER A 1 92 ? 26.684 -2.431 2.007 1.00 77.69 92 SER A C 1
ATOM 692 O O . SER A 1 92 ? 25.601 -2.615 1.449 1.00 77.69 92 SER A O 1
ATOM 694 N N . GLY A 1 93 ? 27.199 -1.205 2.128 1.00 67.44 93 GLY A N 1
ATOM 695 C CA . GLY A 1 93 ? 26.571 -0.000 1.595 1.00 67.44 93 GLY A CA 1
ATOM 696 C C . GLY A 1 93 ? 26.796 0.182 0.090 1.00 67.44 93 GLY A C 1
ATOM 697 O O . GLY A 1 93 ? 27.934 0.273 -0.355 1.00 67.44 93 GLY A O 1
ATOM 698 N N . GLY A 1 94 ? 25.699 0.292 -0.670 1.00 58.94 94 GLY A N 1
ATOM 699 C CA . GLY A 1 94 ? 25.547 1.026 -1.943 1.00 58.94 94 GLY A CA 1
ATOM 700 C C . GLY A 1 94 ? 26.316 0.571 -3.194 1.00 58.94 94 GLY A C 1
ATOM 701 O O . GLY A 1 94 ? 25.733 0.558 -4.272 1.00 58.94 94 GLY A O 1
ATOM 702 N N . SER A 1 95 ? 27.591 0.195 -3.090 1.00 52.97 95 SER A N 1
ATOM 703 C CA . SER A 1 95 ? 28.464 0.006 -4.264 1.00 52.97 95 SER A CA 1
ATOM 704 C C . SER A 1 95 ? 28.550 -1.432 -4.784 1.00 52.97 95 SER A C 1
ATOM 706 O O . SER A 1 95 ? 29.032 -1.647 -5.894 1.00 52.97 95 SER A O 1
ATOM 708 N N . PHE A 1 96 ? 28.096 -2.428 -4.016 1.00 53.16 96 PHE A N 1
ATOM 709 C CA . PHE A 1 96 ? 28.288 -3.851 -4.344 1.00 53.16 96 PHE A CA 1
ATOM 710 C C . PHE A 1 96 ? 27.010 -4.608 -4.730 1.00 53.16 96 PHE A C 1
ATOM 712 O O . PHE A 1 96 ? 27.083 -5.782 -5.078 1.00 53.16 96 PHE A O 1
ATOM 719 N N . THR A 1 97 ? 25.836 -3.972 -4.722 1.00 57.09 97 THR A N 1
ATOM 720 C CA . THR A 1 97 ? 24.546 -4.653 -4.963 1.00 57.09 97 THR A CA 1
ATOM 721 C C . THR A 1 97 ? 24.276 -5.010 -6.431 1.00 57.09 97 THR A C 1
ATOM 723 O O . THR A 1 97 ? 23.252 -5.621 -6.722 1.00 57.09 97 THR A O 1
ATOM 726 N N . ARG A 1 98 ? 25.181 -4.666 -7.360 1.00 49.22 98 ARG A N 1
ATOM 727 C CA . ARG A 1 98 ? 25.064 -4.982 -8.793 1.00 49.22 98 ARG A CA 1
ATOM 728 C C . ARG A 1 98 ? 26.433 -5.262 -9.424 1.00 49.22 98 ARG A C 1
ATOM 730 O O . ARG A 1 98 ? 26.973 -4.429 -10.147 1.00 49.22 98 ARG A O 1
ATOM 737 N N . ARG A 1 99 ? 27.012 -6.434 -9.162 1.00 47.81 99 ARG A N 1
ATOM 738 C CA . ARG A 1 99 ? 28.028 -7.025 -10.049 1.00 47.81 99 ARG A CA 1
ATOM 739 C C . ARG A 1 99 ? 27.693 -8.491 -10.284 1.00 47.81 99 ARG A C 1
ATOM 741 O O . ARG A 1 99 ? 27.640 -9.268 -9.336 1.00 47.81 99 ARG A O 1
ATOM 748 N N . GLU A 1 100 ? 27.480 -8.848 -11.546 1.00 46.78 100 GLU A N 1
ATOM 749 C CA . GLU A 1 100 ? 27.609 -10.232 -11.992 1.00 46.78 100 GLU A CA 1
ATOM 750 C C . GLU A 1 100 ? 29.020 -10.708 -11.637 1.00 46.78 100 GLU A C 1
ATOM 752 O O . GLU A 1 100 ? 30.014 -10.095 -12.034 1.00 46.78 100 GLU A O 1
ATOM 757 N N . ILE A 1 101 ? 29.124 -11.796 -10.876 1.00 49.75 101 ILE A N 1
ATOM 758 C CA . ILE A 1 101 ? 30.374 -12.545 -10.820 1.00 49.75 101 ILE A CA 1
ATOM 759 C C . ILE A 1 101 ? 30.436 -13.308 -12.142 1.00 49.75 101 ILE A C 1
ATOM 761 O O . ILE A 1 101 ? 29.908 -14.414 -12.254 1.00 49.75 101 ILE A O 1
ATOM 765 N N . LEU A 1 102 ? 31.054 -12.703 -13.157 1.00 46.88 102 LEU A N 1
ATOM 766 C CA . LEU A 1 102 ? 31.503 -13.434 -14.335 1.00 46.88 102 LEU A CA 1
ATOM 767 C C . LEU A 1 102 ? 32.617 -14.378 -13.875 1.00 46.88 102 LEU A C 1
ATOM 769 O O . LEU A 1 102 ? 33.795 -14.025 -13.847 1.00 46.88 102 LEU A O 1
ATOM 773 N N . LEU A 1 103 ? 32.231 -15.576 -13.440 1.00 46.81 103 LEU A N 1
ATOM 774 C CA . LEU A 1 103 ? 33.165 -16.678 -13.289 1.00 46.81 103 LEU A CA 1
ATOM 775 C C . LEU A 1 103 ? 33.600 -17.057 -14.704 1.00 46.81 103 LEU A C 1
ATOM 777 O O . LEU A 1 103 ? 32.877 -17.766 -15.404 1.00 46.81 103 LEU A O 1
ATOM 781 N N . ASN A 1 104 ? 34.769 -16.572 -15.128 1.00 45.19 104 ASN A N 1
ATOM 782 C CA . ASN A 1 104 ? 35.472 -17.174 -16.253 1.00 45.19 104 ASN A CA 1
ATOM 783 C C . ASN A 1 104 ? 35.665 -18.650 -15.896 1.00 45.19 104 ASN A C 1
ATOM 785 O O . ASN A 1 104 ? 36.451 -18.984 -15.005 1.00 45.19 104 ASN A O 1
ATOM 789 N N . LYS A 1 105 ? 34.885 -19.529 -16.529 1.00 43.19 105 LYS A N 1
ATOM 790 C CA . LYS A 1 105 ? 35.206 -20.951 -16.524 1.00 43.19 105 LYS A CA 1
ATOM 791 C C . LYS A 1 105 ? 36.483 -21.143 -17.354 1.00 43.19 105 LYS A C 1
ATOM 793 O O . LYS A 1 105 ? 36.642 -20.414 -18.334 1.00 43.19 105 LYS A O 1
ATOM 798 N N . PRO A 1 106 ? 37.389 -22.037 -16.918 1.00 56.00 106 PRO A N 1
ATOM 799 C CA . PRO A 1 106 ? 38.655 -22.280 -17.602 1.00 56.00 106 PRO A CA 1
ATOM 800 C C . PRO A 1 106 ? 38.452 -22.760 -19.040 1.00 56.00 106 PRO A C 1
ATOM 802 O O . PRO A 1 106 ? 37.425 -23.434 -19.295 1.00 56.00 106 PRO A O 1
#

Radius of gyration: 19.4 Å; chains: 1; bounding box: 55×36×43 Å

Sequence (106 aa):
MANDIAPGGQLTTTSDVENFPGFPDGINSNEIIDRCRAESLRFGTEIFTETITRVDFSSTPFKVFTDSKTILADAVIVATGAVAKRLPFPGSGGSFTRREILLNKP

pLDDT: mean 86.85, std 15.56, range [43.19, 98.31]

Foldseek 3Di:
DVVPDDQLPPLVVDFWACPDPPCPVTDGSVVVSVVVVVVCVVVPHDDDPFDWDDWDPPDPQTWTDTPVDIDGHRDDDDPVDDDDDFDPDVPSPDDPPDDDPPPPDD